Protein AF-A0A958G516-F1 (afdb_monomer_lite)

pLDDT: mean 75.0, std 16.81, range [41.44, 95.19]

Structure (mmCIF, N/CA/C/O backbone):
data_AF-A0A958G516-F1
#
_entry.id   AF-A0A958G516-F1
#
loop_
_atom_site.group_PDB
_atom_site.id
_atom_site.type_symbol
_atom_site.label_atom_id
_atom_site.label_alt_id
_atom_site.label_comp_id
_atom_site.label_asym_id
_atom_site.label_entity_id
_atom_site.label_seq_id
_atom_site.pdbx_PDB_ins_code
_atom_site.Cartn_x
_atom_site.Cartn_y
_atom_site.Cartn_z
_atom_site.occupancy
_atom_site.B_iso_or_equiv
_atom_site.auth_seq_id
_atom_site.auth_comp_id
_atom_site.auth_asym_id
_atom_site.auth_atom_id
_atom_site.pdbx_PDB_model_num
ATOM 1 N N . ASP A 1 1 ? 40.577 14.014 -65.464 1.00 58.00 1 ASP A N 1
ATOM 2 C CA . ASP A 1 1 ? 39.913 15.300 -65.152 1.00 58.00 1 ASP A CA 1
ATOM 3 C C . ASP A 1 1 ? 38.395 15.342 -65.330 1.00 58.00 1 ASP A C 1
ATOM 5 O O . ASP A 1 1 ? 37.770 16.139 -64.649 1.00 58.00 1 ASP A O 1
ATOM 9 N N . ASN A 1 2 ? 37.757 14.516 -66.178 1.00 54.84 2 ASN A N 1
ATOM 10 C CA . ASN A 1 2 ? 36.292 14.579 -66.387 1.00 54.84 2 ASN A CA 1
ATOM 11 C C . ASN A 1 2 ? 35.465 13.496 -65.658 1.00 54.84 2 ASN A C 1
ATOM 13 O O . ASN A 1 2 ? 34.235 13.547 -65.699 1.00 54.84 2 ASN A O 1
ATOM 17 N N . GLU A 1 3 ? 36.107 12.523 -65.002 1.00 53.62 3 GLU A N 1
ATOM 18 C CA . GLU A 1 3 ? 35.416 11.474 -64.229 1.00 53.62 3 GLU A CA 1
ATOM 19 C C . GLU A 1 3 ? 35.240 11.848 -62.750 1.00 53.62 3 GLU A C 1
ATOM 21 O O . GLU A 1 3 ? 34.163 11.624 -62.198 1.00 53.62 3 GLU A O 1
ATOM 26 N N . ASP A 1 4 ? 36.205 12.548 -62.148 1.00 54.09 4 ASP A N 1
ATOM 27 C CA . ASP A 1 4 ? 36.126 13.006 -60.748 1.00 54.09 4 ASP A CA 1
ATOM 28 C C . ASP A 1 4 ? 34.991 14.019 -60.511 1.00 54.09 4 ASP A C 1
ATOM 30 O O . ASP A 1 4 ? 34.332 14.031 -59.468 1.00 54.09 4 ASP A O 1
ATOM 34 N N . VAL A 1 5 ? 34.680 14.838 -61.520 1.00 56.84 5 VAL A N 1
ATOM 35 C CA . VAL A 1 5 ? 33.568 15.805 -61.464 1.00 56.84 5 VAL A CA 1
ATOM 36 C C . VAL A 1 5 ? 32.205 15.104 -61.561 1.00 56.84 5 VAL A C 1
ATOM 38 O O . VAL A 1 5 ? 31.193 15.627 -61.097 1.00 56.84 5 VAL A O 1
ATOM 41 N N . ARG A 1 6 ? 32.152 13.902 -62.150 1.00 54.59 6 ARG A N 1
ATOM 42 C CA . ARG A 1 6 ? 30.919 13.108 -62.233 1.00 54.59 6 ARG A CA 1
ATOM 43 C C . ARG A 1 6 ? 30.652 12.358 -60.934 1.00 54.59 6 ARG A C 1
ATOM 45 O O . ARG A 1 6 ? 29.508 12.341 -60.499 1.00 54.59 6 ARG A O 1
ATOM 52 N N . GLN A 1 7 ? 31.683 11.806 -60.294 1.00 55.22 7 GLN A N 1
ATOM 53 C CA . GLN A 1 7 ? 31.516 11.107 -59.014 1.00 55.22 7 GLN A CA 1
ATOM 54 C C . GLN A 1 7 ? 31.125 12.062 -57.880 1.00 55.22 7 GLN A C 1
ATOM 56 O O . GLN A 1 7 ? 30.165 11.795 -57.166 1.00 55.22 7 GLN A O 1
ATOM 61 N N . SER A 1 8 ? 31.755 13.236 -57.809 1.00 55.47 8 SE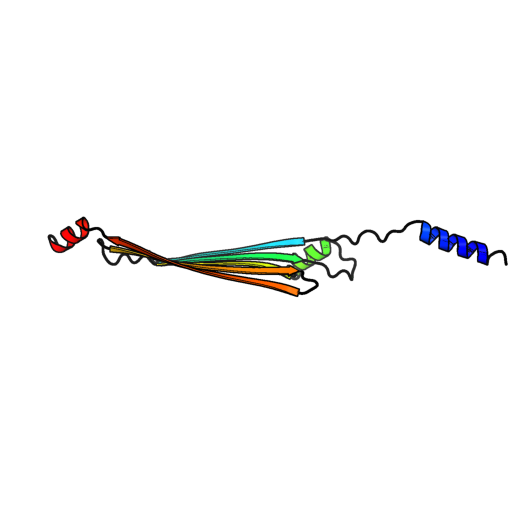R A N 1
ATOM 62 C CA . SER A 1 8 ? 31.406 14.270 -56.820 1.00 55.47 8 SER A CA 1
ATOM 63 C C . S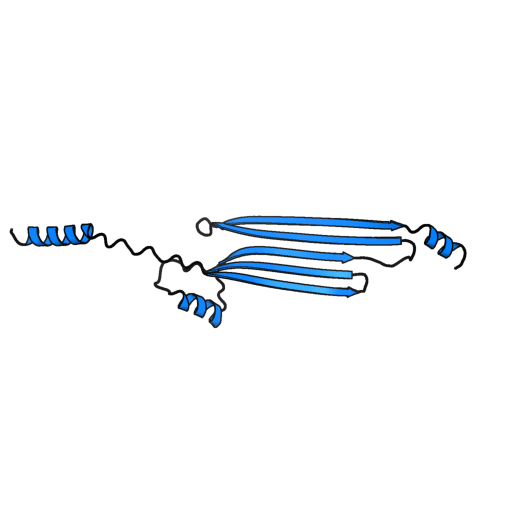ER A 1 8 ? 29.984 14.827 -56.978 1.00 55.47 8 SER A C 1
ATOM 65 O O . SER A 1 8 ? 29.352 15.188 -55.989 1.00 55.47 8 SER A O 1
ATOM 67 N N . ARG A 1 9 ? 29.438 14.863 -58.202 1.00 56.94 9 ARG A N 1
ATOM 68 C CA . ARG A 1 9 ? 28.031 15.235 -58.435 1.00 56.94 9 ARG A CA 1
ATOM 69 C C . ARG A 1 9 ? 27.054 14.132 -58.042 1.00 56.94 9 ARG A C 1
ATOM 71 O O . ARG A 1 9 ? 26.019 14.442 -57.474 1.00 56.94 9 ARG A O 1
ATOM 78 N N . VAL A 1 10 ? 27.394 12.865 -58.279 1.00 58.97 10 VAL A N 1
ATOM 79 C CA . VAL A 1 10 ? 26.559 11.729 -57.854 1.00 58.97 10 VAL A CA 1
ATOM 80 C C . VAL A 1 10 ? 26.511 11.624 -56.324 1.00 58.97 10 VAL A C 1
ATOM 82 O O . VAL A 1 10 ? 25.446 11.371 -55.768 1.00 58.97 10 VAL A O 1
ATOM 85 N N . GLU A 1 11 ? 27.621 11.888 -55.630 1.00 53.91 11 GLU A N 1
ATOM 86 C CA . GLU A 1 11 ? 27.660 11.937 -54.160 1.00 53.91 11 GLU A CA 1
ATOM 87 C C . GLU A 1 11 ? 26.901 13.144 -53.586 1.00 53.91 11 GLU A C 1
ATOM 89 O O . GLU A 1 11 ? 26.193 13.007 -52.586 1.00 53.91 11 GLU A O 1
ATOM 94 N N . ALA A 1 12 ? 26.985 14.307 -54.242 1.00 56.44 12 ALA A N 1
ATOM 95 C CA . ALA A 1 12 ? 26.214 15.491 -53.863 1.00 56.44 12 ALA A CA 1
ATOM 96 C C . ALA A 1 12 ? 24.704 15.302 -54.096 1.00 56.44 12 ALA A C 1
ATOM 98 O O . ALA A 1 12 ? 23.902 15.700 -53.251 1.00 56.44 12 ALA A O 1
ATOM 99 N N . ASP A 1 13 ? 24.313 14.638 -55.186 1.00 51.97 13 ASP A N 1
ATOM 100 C CA . ASP A 1 13 ? 22.913 14.328 -55.487 1.00 51.97 13 ASP A CA 1
ATOM 101 C C . ASP A 1 13 ? 22.354 13.244 -54.546 1.00 51.97 13 ASP A C 1
ATOM 103 O O . ASP A 1 13 ? 21.184 13.307 -54.175 1.00 51.97 13 ASP A O 1
ATOM 107 N N . LEU A 1 14 ? 23.180 12.300 -54.072 1.00 53.28 14 LEU A N 1
ATOM 108 C CA . LEU A 1 14 ? 22.796 11.310 -53.052 1.00 53.28 14 LEU A CA 1
ATOM 109 C C . LEU A 1 14 ? 22.611 11.930 -51.657 1.00 53.28 14 LEU A C 1
ATOM 111 O O . LEU A 1 14 ? 21.726 11.500 -50.916 1.00 53.28 14 LEU A O 1
ATOM 115 N N . GLN A 1 15 ? 23.388 12.960 -51.305 1.00 51.16 15 GLN A N 1
A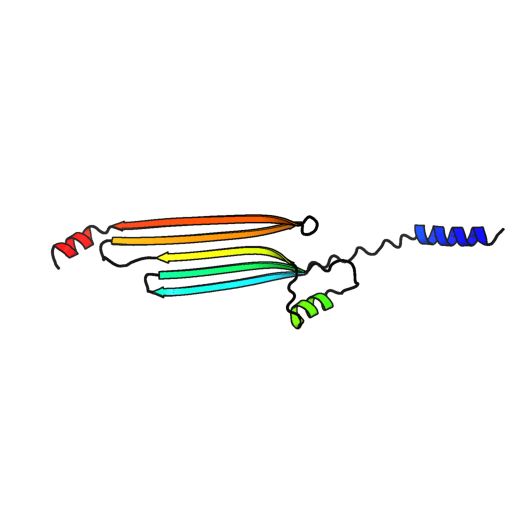TOM 116 C CA . GLN A 1 15 ? 23.187 13.725 -50.066 1.00 51.16 15 GLN A CA 1
ATOM 117 C C . GLN A 1 15 ? 21.998 14.698 -50.169 1.00 51.16 15 GLN A C 1
ATOM 119 O O . GLN A 1 15 ? 21.273 14.889 -49.193 1.00 51.16 15 GLN A O 1
ATOM 124 N N . ALA A 1 16 ? 21.748 15.272 -51.353 1.00 50.34 16 ALA A N 1
ATOM 125 C CA . ALA A 1 16 ? 20.599 16.140 -51.621 1.00 50.34 16 ALA A CA 1
ATOM 126 C C . ALA A 1 16 ? 19.273 15.372 -51.781 1.00 50.34 16 ALA A C 1
ATOM 128 O O . ALA A 1 16 ? 18.207 15.945 -51.556 1.00 50.34 16 ALA A O 1
ATOM 129 N N . ALA A 1 17 ? 19.323 14.074 -52.106 1.00 45.28 17 ALA A N 1
ATOM 130 C CA . ALA A 1 17 ? 18.156 13.200 -52.236 1.00 45.28 17 ALA A CA 1
ATOM 131 C C . ALA A 1 17 ? 17.452 12.886 -50.909 1.00 45.28 17 ALA A C 1
ATOM 133 O O . ALA A 1 17 ? 16.498 12.109 -50.920 1.00 45.28 17 ALA A O 1
ATOM 134 N N . GLY A 1 18 ? 17.883 13.481 -49.787 1.00 46.97 18 GLY A N 1
ATOM 135 C CA . GLY A 1 18 ? 17.111 13.473 -48.552 1.00 46.97 18 GLY A CA 1
ATOM 136 C C . GLY A 1 18 ? 16.644 12.070 -48.191 1.00 46.97 18 GLY A C 1
ATOM 137 O O . GLY A 1 18 ? 15.463 11.875 -47.898 1.00 46.97 18 GLY A O 1
ATOM 138 N N . VAL A 1 19 ? 17.561 11.093 -48.209 1.00 47.31 19 VAL A N 1
ATOM 139 C CA . VAL A 1 19 ? 17.38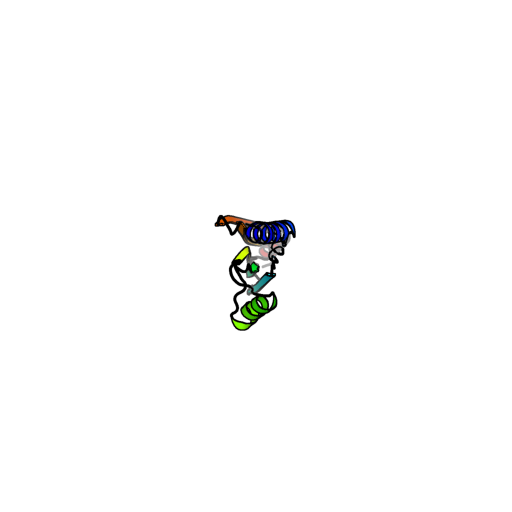1 9.852 -47.450 1.00 47.31 19 VAL A CA 1
ATOM 140 C C . VAL A 1 19 ? 17.487 10.259 -45.983 1.00 47.31 19 VAL A C 1
ATOM 142 O O . VAL A 1 19 ? 18.477 10.013 -45.304 1.00 47.31 19 VAL A O 1
ATOM 145 N N . GLY A 1 20 ? 16.484 11.018 -45.537 1.00 43.38 20 GLY A N 1
ATOM 146 C CA . GLY A 1 20 ? 16.237 11.299 -44.149 1.00 43.38 20 GLY A CA 1
ATOM 147 C C . GLY A 1 20 ? 16.127 9.940 -43.508 1.00 43.38 20 GLY A C 1
ATOM 148 O O . GLY A 1 20 ? 15.268 9.144 -43.891 1.00 43.38 20 GLY A O 1
ATOM 149 N N . GLU A 1 21 ? 17.075 9.671 -42.619 1.00 48.03 21 GLU A N 1
ATOM 150 C CA . GLU A 1 21 ? 17.024 8.592 -41.654 1.00 48.03 21 GLU A CA 1
ATOM 151 C C . GLU A 1 21 ? 15.558 8.451 -41.241 1.00 48.03 21 GLU A C 1
ATOM 153 O O . GLU A 1 21 ? 14.964 9.400 -40.714 1.00 48.03 21 GLU A O 1
ATOM 158 N N . ALA A 1 22 ? 14.922 7.344 -41.648 1.00 50.50 22 ALA A N 1
ATOM 159 C CA . ALA A 1 22 ? 13.519 7.126 -41.339 1.00 50.50 22 ALA A CA 1
ATOM 160 C C . ALA A 1 22 ? 13.376 7.365 -39.833 1.00 50.50 22 ALA A C 1
ATOM 162 O O . ALA A 1 22 ? 14.213 6.841 -39.091 1.00 50.50 22 ALA A O 1
ATOM 163 N N . PRO A 1 23 ? 12.413 8.189 -39.374 1.00 49.88 23 PRO A N 1
ATOM 164 C CA . PRO A 1 23 ? 12.315 8.516 -37.962 1.00 49.88 23 PRO A CA 1
ATOM 165 C C . PRO A 1 23 ? 12.300 7.199 -37.204 1.00 49.88 23 PRO A C 1
ATOM 167 O O . PRO A 1 23 ? 11.409 6.379 -37.444 1.00 49.88 23 PRO A O 1
ATOM 170 N N . VAL A 1 24 ? 13.336 6.974 -36.384 1.00 54.97 24 VAL A N 1
ATOM 171 C CA . VAL A 1 24 ? 13.511 5.721 -35.650 1.00 54.97 24 VAL A CA 1
ATOM 172 C C . VAL A 1 24 ? 12.173 5.454 -34.973 1.00 54.97 24 VAL A C 1
ATOM 174 O O . VAL A 1 24 ? 11.709 6.323 -34.222 1.00 54.97 24 VAL A O 1
ATOM 177 N N . PRO A 1 25 ? 11.471 4.357 -35.307 1.00 50.03 25 PRO A N 1
ATOM 178 C CA . PRO A 1 25 ? 10.131 4.151 -34.804 1.00 50.03 25 PRO A CA 1
ATOM 179 C C . PRO A 1 25 ? 10.228 4.054 -33.284 1.00 50.03 25 PRO A C 1
ATOM 181 O O . PRO A 1 25 ? 10.728 3.077 -32.736 1.00 50.03 25 PRO A O 1
ATOM 184 N N . ASN A 1 26 ? 9.777 5.103 -32.597 1.00 51.44 26 ASN A N 1
ATOM 185 C CA . ASN A 1 26 ? 9.705 5.129 -31.147 1.00 51.44 26 ASN A CA 1
ATOM 186 C C . ASN A 1 26 ? 8.503 4.275 -30.739 1.00 51.44 26 ASN A C 1
ATOM 188 O O . ASN A 1 26 ? 7.386 4.765 -30.560 1.00 51.44 26 ASN A O 1
ATOM 192 N N . ILE A 1 27 ? 8.718 2.962 -30.707 1.00 55.25 27 ILE A N 1
ATOM 193 C CA . ILE A 1 27 ? 7.714 1.995 -30.290 1.00 55.25 27 ILE A CA 1
ATOM 194 C C . ILE A 1 27 ? 7.651 2.065 -28.765 1.00 55.25 27 ILE A C 1
ATOM 196 O O . ILE A 1 27 ? 8.444 1.446 -28.064 1.00 55.25 27 ILE A O 1
ATOM 200 N N . ASN A 1 28 ? 6.699 2.841 -28.250 1.00 58.66 28 ASN A N 1
ATOM 201 C CA . ASN A 1 28 ? 6.397 2.871 -26.825 1.00 58.66 28 ASN A CA 1
ATOM 202 C C . ASN A 1 28 ? 5.411 1.740 -26.503 1.00 58.66 28 ASN A C 1
ATOM 204 O O . ASN A 1 28 ? 4.212 1.853 -26.779 1.00 58.66 28 ASN A O 1
ATOM 208 N N . VAL A 1 29 ? 5.908 0.635 -25.944 1.00 67.06 29 VAL A N 1
ATOM 209 C CA . VAL A 1 29 ? 5.043 -0.428 -25.423 1.00 67.06 29 VAL A CA 1
ATOM 210 C C . VAL A 1 29 ? 4.810 -0.169 -23.941 1.00 67.06 29 VAL A C 1
ATOM 212 O O . VAL A 1 29 ? 5.586 -0.574 -23.075 1.00 67.06 29 VAL A O 1
ATOM 215 N N . ARG A 1 30 ? 3.704 0.517 -23.645 1.00 73.81 30 ARG A N 1
ATOM 216 C CA . ARG A 1 30 ? 3.276 0.762 -22.269 1.00 73.81 30 ARG A CA 1
ATOM 217 C C . ARG A 1 30 ? 2.587 -0.472 -21.694 1.00 73.81 30 ARG A C 1
ATOM 219 O O . ARG A 1 30 ? 1.457 -0.784 -22.072 1.00 73.81 30 ARG A O 1
ATOM 226 N N . ASN A 1 31 ? 3.221 -1.122 -20.724 1.00 78.19 31 ASN A N 1
ATOM 227 C CA . ASN A 1 31 ? 2.619 -2.207 -19.955 1.00 78.19 31 ASN A CA 1
ATOM 228 C C . ASN A 1 31 ? 1.993 -1.659 -18.661 1.00 78.19 31 ASN A C 1
ATOM 230 O O . ASN A 1 31 ? 2.527 -0.746 -18.030 1.00 78.19 31 ASN A O 1
ATOM 234 N N . THR A 1 32 ? 0.829 -2.172 -18.263 1.00 83.19 32 THR A N 1
ATOM 235 C CA . THR A 1 32 ? 0.193 -1.822 -16.985 1.00 83.19 32 THR A CA 1
ATOM 236 C C . THR A 1 32 ? -0.185 -3.097 -16.250 1.00 83.19 32 THR A C 1
ATOM 238 O O . THR A 1 32 ? -0.996 -3.878 -16.743 1.00 83.19 32 THR A O 1
ATOM 241 N N . ARG A 1 33 ? 0.378 -3.291 -15.055 1.00 86.94 33 ARG A N 1
ATOM 242 C CA . ARG A 1 33 ? 0.141 -4.468 -14.209 1.00 86.94 33 ARG A CA 1
ATOM 243 C C . ARG A 1 33 ? -0.523 -4.011 -12.923 1.00 86.94 33 ARG A C 1
ATOM 245 O O . ARG A 1 33 ? -0.032 -3.093 -12.274 1.00 86.94 33 ARG A O 1
ATOM 252 N N . LYS A 1 34 ? -1.631 -4.645 -12.555 1.00 89.94 34 LYS A N 1
ATOM 253 C CA . LYS A 1 34 ? -2.377 -4.312 -11.340 1.00 89.94 34 LYS A CA 1
ATOM 254 C C . LYS A 1 34 ? -2.423 -5.517 -10.424 1.00 89.94 34 LYS A C 1
ATOM 256 O O . LYS A 1 34 ? -2.783 -6.607 -10.858 1.00 89.94 34 LYS A O 1
ATOM 261 N N . PHE A 1 35 ? -2.069 -5.307 -9.167 1.00 90.88 35 PHE A N 1
ATOM 262 C CA . PHE A 1 35 ? -2.183 -6.296 -8.111 1.00 90.88 35 PHE A CA 1
ATOM 263 C C . PHE A 1 35 ? -3.093 -5.751 -7.018 1.00 90.88 35 PHE A C 1
ATOM 265 O O . PHE A 1 35 ? -2.843 -4.675 -6.480 1.00 90.88 35 PHE A O 1
ATOM 272 N N . SER A 1 36 ? -4.126 -6.510 -6.676 1.00 92.50 36 SER A N 1
ATOM 273 C CA . SER A 1 36 ? -5.108 -6.141 -5.663 1.00 92.50 36 SER A CA 1
ATOM 274 C C . SER A 1 36 ? -5.335 -7.323 -4.737 1.00 92.50 36 SER A C 1
ATOM 276 O O . SER A 1 36 ? -5.626 -8.427 -5.191 1.00 92.50 36 SER A O 1
ATOM 278 N N . MET A 1 37 ? -5.214 -7.086 -3.438 1.00 93.25 37 MET A N 1
ATOM 279 C CA . MET A 1 37 ? -5.436 -8.067 -2.388 1.00 93.25 37 MET A CA 1
ATOM 280 C C . MET A 1 37 ? -6.266 -7.419 -1.286 1.00 93.25 37 MET A C 1
ATOM 282 O O . MET A 1 37 ? -5.785 -6.539 -0.579 1.00 93.25 37 MET A O 1
ATOM 286 N N . GLY A 1 38 ? -7.511 -7.861 -1.145 1.00 92.69 38 GLY A N 1
ATOM 287 C CA . GLY A 1 38 ? -8.374 -7.517 -0.020 1.00 92.69 38 GLY A CA 1
ATOM 288 C C . GLY A 1 38 ? -8.538 -8.737 0.875 1.00 92.69 38 GLY A C 1
ATOM 289 O O . GLY A 1 38 ? -8.843 -9.822 0.381 1.00 92.69 38 GLY A O 1
ATOM 290 N N . TYR A 1 39 ? -8.325 -8.583 2.177 1.00 94.00 39 TYR A N 1
ATOM 291 C CA . TYR A 1 39 ? -8.512 -9.660 3.140 1.00 94.00 39 TYR A CA 1
ATOM 292 C C . TYR A 1 39 ? -9.157 -9.158 4.428 1.00 94.00 39 TYR A C 1
ATOM 294 O O . TYR A 1 39 ? -8.763 -8.148 5.012 1.00 94.00 39 TYR A O 1
ATOM 302 N N . LYS A 1 40 ? -10.147 -9.910 4.903 1.00 94.25 40 LYS A N 1
ATOM 303 C CA . LYS A 1 40 ? -10.865 -9.642 6.146 1.00 94.25 40 LYS A CA 1
ATOM 304 C C . LYS A 1 40 ? -10.458 -10.692 7.177 1.00 94.25 40 LYS A C 1
ATOM 306 O O . LYS A 1 40 ? -10.929 -11.822 7.110 1.00 94.25 40 LYS A O 1
ATOM 311 N N . PHE A 1 41 ? -9.571 -10.333 8.110 1.00 88.00 41 PHE A N 1
ATOM 312 C CA . PHE A 1 41 ? -9.105 -11.269 9.146 1.00 88.00 41 PHE A CA 1
ATOM 313 C C . PHE A 1 41 ? -10.193 -11.571 10.165 1.00 88.00 41 PHE A C 1
ATOM 315 O O . PHE A 1 41 ? -10.336 -12.709 10.598 1.00 88.00 41 PHE A O 1
ATOM 322 N N . THR A 1 42 ? -10.955 -10.553 10.553 1.00 90.38 42 THR A N 1
ATOM 323 C CA . THR A 1 42 ? -12.077 -10.682 11.484 1.00 90.38 42 THR A CA 1
ATOM 324 C C . THR A 1 42 ? -13.199 -9.749 11.051 1.00 90.38 42 THR A C 1
ATOM 326 O O . THR A 1 42 ? -13.041 -8.944 10.133 1.00 90.38 42 THR A O 1
ATOM 329 N N . GLU A 1 43 ? -14.350 -9.796 11.718 1.00 86.75 43 GLU A N 1
ATOM 330 C CA . GLU A 1 43 ? -15.389 -8.782 11.500 1.00 86.75 43 GLU A CA 1
ATOM 331 C C . GLU A 1 43 ? -14.917 -7.351 11.759 1.00 86.75 43 GLU A C 1
ATOM 333 O O . GLU A 1 43 ? -15.439 -6.420 11.145 1.00 86.75 43 GLU A O 1
ATOM 338 N N . SER A 1 44 ? -13.916 -7.209 12.624 1.00 88.06 44 SER A N 1
ATOM 339 C CA . SER A 1 44 ? -13.390 -5.937 13.094 1.00 88.06 44 SER A CA 1
ATOM 340 C C . SER A 1 44 ? -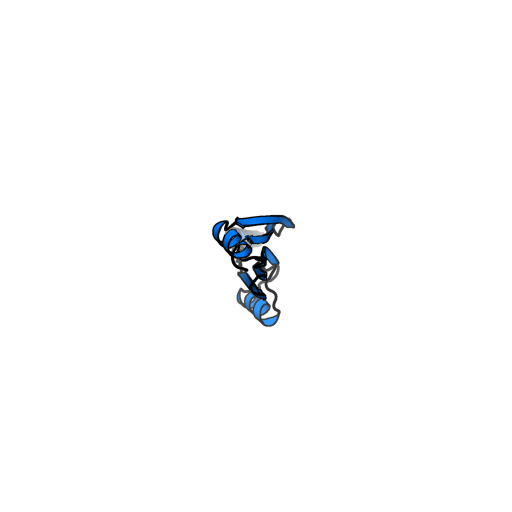12.129 -5.505 12.354 1.00 88.06 44 SER A C 1
ATOM 342 O O . SER A 1 44 ? -11.788 -4.336 12.437 1.00 88.06 44 SER A O 1
ATOM 344 N N . ILE A 1 45 ? -11.408 -6.401 11.670 1.00 91.31 45 ILE A N 1
ATOM 345 C CA . ILE A 1 45 ? -10.124 -6.091 11.023 1.00 91.31 45 ILE A CA 1
ATOM 346 C C . ILE A 1 45 ? -10.173 -6.440 9.537 1.00 91.31 45 ILE A C 1
ATOM 348 O O . ILE A 1 45 ? -10.352 -7.603 9.161 1.00 91.31 45 ILE A O 1
ATOM 352 N N . SER A 1 46 ? -9.922 -5.440 8.697 1.00 93.31 46 SER A N 1
ATOM 353 C CA . SER A 1 46 ? -9.789 -5.589 7.248 1.00 93.31 46 SER A CA 1
ATOM 354 C C . SER A 1 46 ? -8.493 -4.967 6.746 1.00 93.31 46 SER A C 1
ATOM 356 O O . SER A 1 46 ? -8.050 -3.940 7.260 1.00 93.31 46 SER A O 1
ATOM 358 N N . PHE A 1 47 ? -7.915 -5.559 5.708 1.00 93.06 47 PHE A N 1
ATOM 359 C CA . PHE A 1 47 ? -6.775 -5.013 4.989 1.00 93.06 47 PHE A CA 1
ATOM 360 C C . PHE A 1 47 ? -7.052 -5.017 3.499 1.00 93.06 47 PHE A C 1
ATOM 362 O O . PHE A 1 47 ? -7.565 -5.991 2.957 1.00 93.06 47 PHE A O 1
ATOM 369 N N . ASP A 1 48 ? -6.631 -3.951 2.843 1.00 94.44 48 ASP A N 1
ATOM 370 C CA . ASP A 1 48 ? -6.676 -3.804 1.403 1.00 94.44 48 ASP A CA 1
ATOM 371 C C . ASP A 1 48 ? -5.312 -3.317 0.934 1.00 94.44 48 ASP A C 1
ATOM 373 O O . ASP A 1 48 ? -4.822 -2.271 1.358 1.00 94.44 48 ASP A O 1
ATOM 377 N N . TYR A 1 49 ? -4.689 -4.074 0.046 1.00 92.94 49 TYR A N 1
ATOM 378 C CA . TYR A 1 49 ? -3.444 -3.718 -0.603 1.00 92.94 49 TYR A CA 1
ATOM 379 C C . TYR A 1 49 ? -3.657 -3.678 -2.109 1.00 92.94 49 TYR A C 1
ATOM 381 O O . TYR A 1 49 ? -4.100 -4.647 -2.714 1.00 92.94 49 TYR A O 1
ATOM 389 N N . ASN A 1 50 ? -3.325 -2.551 -2.721 1.00 92.88 50 ASN A N 1
ATOM 390 C CA . ASN A 1 50 ? -3.377 -2.352 -4.157 1.00 92.88 50 ASN A CA 1
ATOM 391 C C . ASN A 1 50 ? -2.029 -1.827 -4.632 1.00 92.88 50 ASN A C 1
ATOM 393 O O . ASN A 1 50 ? -1.452 -0.931 -4.015 1.00 92.88 50 ASN A O 1
ATOM 397 N N . ARG A 1 51 ? -1.530 -2.370 -5.733 1.00 92.38 51 ARG A N 1
ATOM 398 C CA . ARG A 1 51 ? -0.271 -1.975 -6.345 1.00 92.38 51 ARG A CA 1
ATOM 399 C C . ARG A 1 51 ? -0.422 -1.968 -7.856 1.00 92.38 51 ARG A C 1
ATOM 401 O O . ARG A 1 51 ? -0.611 -3.011 -8.472 1.00 92.38 51 ARG A O 1
ATOM 408 N N . ASP A 1 52 ? -0.319 -0.783 -8.430 1.00 90.88 52 ASP A N 1
ATOM 409 C CA . ASP A 1 52 ? -0.354 -0.542 -9.862 1.00 90.88 52 ASP A CA 1
ATOM 410 C C . ASP A 1 52 ? 1.063 -0.230 -10.348 1.00 90.88 52 ASP A C 1
ATOM 412 O O . ASP A 1 52 ? 1.724 0.679 -9.839 1.00 90.88 52 ASP A O 1
ATOM 416 N N . TYR A 1 53 ? 1.514 -0.976 -11.346 1.00 86.62 53 TYR A N 1
ATOM 417 C CA . TYR A 1 53 ? 2.756 -0.753 -12.069 1.00 86.62 53 TYR A CA 1
ATOM 418 C C . TYR A 1 53 ? 2.439 -0.265 -13.471 1.00 86.62 53 TYR A C 1
ATOM 420 O O . TYR A 1 53 ? 1.575 -0.817 -14.155 1.00 86.62 53 TYR A O 1
ATOM 428 N N . GLN A 1 54 ? 3.186 0.730 -13.914 1.00 85.00 54 GLN A N 1
ATOM 429 C CA . GLN A 1 54 ? 3.221 1.177 -15.290 1.00 85.00 54 GLN A CA 1
ATOM 430 C C . GLN A 1 54 ? 4.673 1.120 -15.747 1.00 85.00 54 GLN A C 1
ATOM 432 O O . GLN A 1 54 ? 5.542 1.754 -15.148 1.00 85.00 54 GLN A O 1
ATOM 437 N N . SER A 1 55 ? 4.918 0.360 -16.803 1.00 79.56 55 SER A N 1
ATOM 438 C CA . SER A 1 55 ? 6.243 0.129 -17.368 1.00 79.56 55 SER A CA 1
ATOM 439 C C . SER A 1 55 ? 6.256 0.655 -18.798 1.00 79.56 55 SER A C 1
ATOM 441 O O . SER A 1 55 ? 5.257 0.541 -19.511 1.00 79.56 55 SER A O 1
ATOM 443 N N . ASP A 1 56 ? 7.356 1.286 -19.191 1.00 72.12 56 ASP A N 1
ATOM 444 C CA . ASP A 1 56 ? 7.629 1.654 -20.580 1.00 72.12 56 ASP A CA 1
ATOM 445 C C . ASP A 1 56 ? 8.766 0.742 -21.045 1.00 72.12 56 ASP A C 1
ATOM 447 O O . ASP A 1 56 ? 9.904 0.852 -20.572 1.00 72.12 56 ASP A O 1
ATOM 451 N N . ALA A 1 57 ? 8.446 -0.222 -21.906 1.00 63.22 57 ALA A N 1
ATOM 452 C CA . ALA A 1 57 ? 9.463 -1.015 -22.574 1.00 63.22 57 ALA A CA 1
ATOM 453 C C . ALA A 1 57 ? 10.039 -0.161 -23.704 1.00 63.22 57 ALA A C 1
ATOM 455 O O . ALA A 1 57 ? 9.571 -0.196 -24.842 1.00 63.22 57 ALA A O 1
ATOM 456 N N . ARG A 1 58 ? 11.039 0.655 -23.357 1.00 55.81 58 ARG A N 1
ATOM 457 C CA . ARG A 1 58 ? 11.869 1.348 -24.336 1.00 55.81 58 ARG A CA 1
ATOM 458 C C . ARG A 1 58 ? 12.942 0.385 -24.803 1.00 55.81 58 ARG A C 1
ATOM 460 O O . ARG A 1 58 ? 13.805 -0.003 -24.021 1.00 55.81 58 ARG A O 1
ATOM 467 N N . LEU A 1 59 ? 12.874 0.019 -26.074 1.00 49.94 59 LEU A N 1
ATOM 468 C CA . LEU A 1 59 ? 14.015 -0.543 -26.775 1.00 49.94 59 LEU A CA 1
ATOM 469 C C . LEU A 1 59 ? 15.119 0.510 -26.777 1.00 49.94 59 LEU A C 1
ATOM 471 O O . LEU A 1 59 ? 14.943 1.594 -27.338 1.00 49.94 59 LEU A O 1
ATOM 475 N N . ASP A 1 60 ? 16.232 0.207 -26.113 1.00 44.31 60 ASP A N 1
ATOM 476 C CA . ASP A 1 60 ? 17.451 0.976 -26.307 1.00 44.31 60 ASP A CA 1
ATOM 477 C C . ASP A 1 60 ? 17.808 0.893 -27.798 1.00 44.31 60 ASP A C 1
ATOM 479 O O . ASP A 1 60 ? 17.787 -0.180 -28.408 1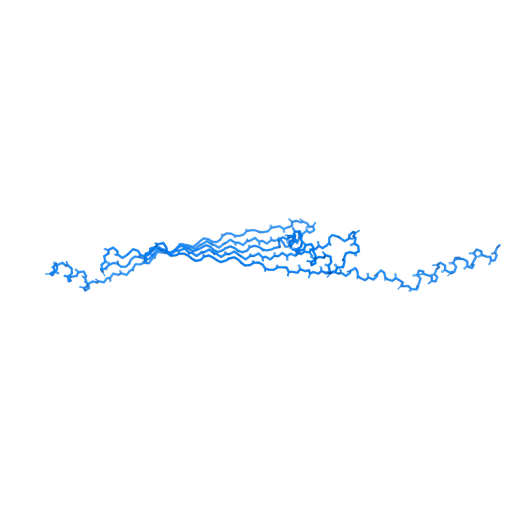.00 44.31 60 ASP A O 1
ATOM 483 N N . SER A 1 61 ? 18.009 2.058 -28.399 1.00 41.44 61 SER A N 1
ATOM 484 C CA . SER A 1 61 ? 17.919 2.337 -29.836 1.00 41.44 61 SER A CA 1
ATOM 485 C C . SER A 1 61 ? 19.129 1.822 -30.634 1.00 41.44 61 SER A C 1
ATOM 487 O O . SER A 1 61 ? 19.630 2.513 -31.522 1.00 41.44 61 SER A O 1
ATOM 489 N N . THR A 1 62 ? 19.625 0.624 -30.326 1.00 43.44 62 THR A N 1
ATOM 490 C CA . THR A 1 62 ? 20.884 0.096 -30.881 1.00 43.44 62 THR A CA 1
ATOM 491 C C . THR A 1 62 ? 20.695 -1.162 -31.726 1.00 43.44 62 THR A C 1
ATOM 493 O O . THR A 1 62 ? 21.645 -1.643 -32.336 1.00 43.44 62 THR A O 1
ATOM 496 N N . SER A 1 63 ? 19.484 -1.710 -31.819 1.00 41.94 63 SER A N 1
ATOM 497 C CA . SER A 1 63 ? 19.213 -2.813 -32.740 1.00 41.94 63 SER A CA 1
ATOM 498 C C . SER A 1 63 ? 17.776 -2.770 -33.234 1.00 41.94 63 SER A C 1
ATOM 500 O O . SER A 1 63 ? 16.873 -2.365 -32.511 1.00 41.94 63 SER A O 1
ATOM 502 N N . ASP A 1 64 ? 17.618 -3.156 -34.492 1.00 47.12 64 ASP A N 1
ATOM 503 C CA . ASP A 1 64 ? 16.451 -3.147 -35.376 1.00 47.12 64 ASP A CA 1
ATOM 504 C C . ASP A 1 64 ? 15.272 -4.022 -34.876 1.00 47.12 64 ASP A C 1
ATOM 506 O O . ASP A 1 64 ? 14.707 -4.831 -35.614 1.00 47.12 64 ASP A O 1
ATOM 510 N N . ALA A 1 65 ? 14.935 -3.935 -33.586 1.00 51.38 65 ALA A N 1
ATOM 511 C CA . ALA A 1 65 ? 13.981 -4.817 -32.935 1.00 51.38 65 ALA A CA 1
ATOM 512 C C . ALA A 1 65 ? 12.555 -4.315 -33.172 1.00 51.38 65 ALA A C 1
ATOM 514 O O . ALA A 1 65 ? 12.158 -3.197 -32.827 1.00 51.38 65 ALA A O 1
ATOM 515 N N . ARG A 1 66 ? 11.766 -5.167 -33.817 1.00 55.88 66 ARG A N 1
ATOM 516 C CA . ARG A 1 66 ? 10.395 -4.868 -34.225 1.00 55.88 66 ARG A CA 1
ATOM 517 C C . ARG A 1 66 ? 9.485 -4.988 -33.003 1.00 55.88 66 ARG A C 1
ATOM 519 O O . ARG A 1 66 ? 9.776 -5.731 -32.075 1.00 55.88 66 ARG A O 1
ATOM 526 N N . ALA A 1 67 ? 8.306 -4.360 -33.027 1.00 56.28 67 ALA A N 1
ATOM 527 C CA . ALA A 1 67 ? 7.288 -4.506 -31.969 1.00 56.28 67 ALA A CA 1
ATOM 528 C C . ALA A 1 67 ? 6.965 -5.976 -31.605 1.00 56.28 67 ALA A C 1
ATOM 530 O O . ALA A 1 67 ? 6.503 -6.260 -30.502 1.00 56.28 67 ALA A O 1
ATOM 531 N N . LYS A 1 68 ? 7.205 -6.910 -32.538 1.00 58.25 68 LYS A N 1
ATOM 532 C CA . LYS A 1 68 ? 7.076 -8.355 -32.323 1.00 58.25 68 LYS A CA 1
ATOM 533 C C . LYS A 1 68 ? 8.115 -8.906 -31.347 1.00 58.25 68 LYS A C 1
ATOM 535 O O . LYS A 1 68 ? 7.741 -9.734 -30.529 1.00 58.25 68 LYS A O 1
ATOM 540 N N . ASP A 1 69 ? 9.345 -8.410 -31.387 1.00 58.59 69 ASP A N 1
ATOM 541 C CA . ASP A 1 69 ? 10.437 -8.864 -30.522 1.00 58.59 69 ASP A CA 1
ATOM 542 C C . ASP A 1 69 ? 10.229 -8.361 -29.086 1.00 58.59 69 ASP A C 1
ATOM 544 O O . ASP A 1 69 ? 10.477 -9.095 -28.139 1.00 58.59 69 ASP A O 1
ATOM 548 N N . VAL A 1 70 ? 9.650 -7.161 -28.915 1.00 59.44 70 VAL A N 1
ATOM 549 C CA . VAL A 1 70 ? 9.212 -6.639 -27.600 1.00 59.44 70 VAL A CA 1
ATOM 550 C C . VAL A 1 70 ? 8.078 -7.473 -27.018 1.00 59.44 70 VAL A C 1
ATOM 552 O O . VAL A 1 70 ? 8.038 -7.761 -25.827 1.00 59.44 70 VAL A O 1
ATOM 555 N N . LEU A 1 71 ? 7.114 -7.860 -27.853 1.00 61.53 71 LEU A N 1
ATOM 556 C CA . LEU A 1 71 ? 6.020 -8.709 -27.399 1.00 61.53 71 LEU A CA 1
ATOM 557 C C . LEU A 1 71 ? 6.525 -10.123 -27.078 1.00 61.53 71 LEU A C 1
ATOM 559 O O . LEU A 1 71 ? 6.060 -10.735 -26.119 1.00 61.53 71 LEU A O 1
ATOM 563 N N . GLU A 1 72 ? 7.487 -10.629 -27.851 1.00 64.31 72 GLU A N 1
ATOM 564 C CA . GLU A 1 72 ? 8.134 -11.913 -27.602 1.00 64.31 72 GLU A CA 1
ATOM 565 C C . GLU A 1 72 ? 8.973 -11.891 -26.320 1.00 64.31 72 GLU A C 1
ATOM 567 O O . GLU A 1 72 ? 8.837 -12.826 -25.537 1.00 64.31 72 GLU A O 1
ATOM 572 N N . SER A 1 73 ? 9.741 -10.836 -26.028 1.00 61.41 73 SER A N 1
ATOM 573 C CA . SER A 1 73 ? 10.489 -10.715 -24.766 1.00 61.41 73 SER A CA 1
ATOM 574 C C . SER A 1 73 ? 9.561 -10.565 -23.554 1.00 61.41 73 SER A C 1
ATOM 576 O O . SER A 1 73 ? 9.760 -11.229 -22.537 1.00 61.41 73 SER A O 1
ATOM 578 N N . ILE A 1 74 ? 8.457 -9.820 -23.678 1.00 63.91 74 ILE A N 1
ATOM 579 C CA . ILE A 1 74 ? 7.423 -9.751 -22.631 1.00 63.91 74 ILE A CA 1
ATOM 580 C C . ILE A 1 74 ? 6.810 -11.136 -22.361 1.00 63.91 74 ILE A C 1
ATOM 582 O O . ILE A 1 74 ? 6.573 -11.493 -21.208 1.00 63.91 74 ILE A O 1
ATOM 586 N N . ILE A 1 75 ? 6.527 -11.921 -23.408 1.00 65.06 75 ILE A N 1
ATOM 587 C CA . ILE A 1 75 ? 5.830 -13.213 -23.280 1.00 65.06 75 ILE A CA 1
ATOM 588 C C . ILE A 1 75 ? 6.781 -14.358 -22.897 1.00 65.06 75 ILE A C 1
ATOM 590 O O . ILE A 1 75 ? 6.388 -15.233 -22.127 1.00 65.06 75 ILE A O 1
ATOM 594 N N . ARG A 1 76 ? 8.005 -14.389 -23.437 1.00 66.12 76 ARG A N 1
ATOM 595 C CA . ARG A 1 76 ? 8.976 -15.476 -23.227 1.00 66.12 76 ARG A CA 1
ATOM 596 C C . ARG A 1 76 ? 9.930 -15.221 -22.072 1.00 66.12 76 ARG A C 1
ATOM 598 O O . ARG A 1 76 ? 10.223 -16.153 -21.332 1.00 66.12 76 ARG A O 1
ATOM 605 N N . GLU A 1 77 ? 10.413 -13.992 -21.930 1.00 62.06 77 GLU A N 1
ATOM 606 C CA . GLU A 1 77 ? 11.431 -13.628 -20.934 1.00 62.06 77 GLU A CA 1
ATOM 607 C C . GLU A 1 77 ? 10.809 -12.947 -19.709 1.00 62.06 77 GLU A C 1
ATOM 609 O O . GLU A 1 77 ? 11.448 -12.839 -18.664 1.00 62.06 77 GLU A O 1
ATOM 614 N N . GLY A 1 78 ? 9.539 -12.533 -19.806 1.00 59.84 78 GLY A N 1
ATOM 615 C CA . GLY A 1 78 ? 8.863 -11.800 -18.740 1.00 59.84 78 GLY A CA 1
ATOM 616 C C . GLY A 1 78 ? 9.472 -10.418 -18.509 1.00 59.84 78 GLY A C 1
ATOM 617 O O . GLY A 1 78 ? 9.296 -9.852 -17.428 1.00 59.84 78 GLY A O 1
ATOM 618 N N . ASP A 1 79 ? 10.202 -9.883 -19.491 1.00 62.94 79 ASP A N 1
ATOM 619 C CA . ASP A 1 79 ? 10.760 -8.541 -19.415 1.00 62.94 79 ASP A CA 1
ATOM 620 C C . ASP A 1 79 ? 9.683 -7.528 -19.804 1.00 62.94 79 ASP A C 1
ATOM 622 O O . ASP A 1 79 ? 9.310 -7.379 -20.965 1.00 62.94 79 ASP A O 1
ATOM 626 N N . PHE A 1 80 ? 9.139 -6.846 -18.799 1.00 64.38 80 PHE A N 1
ATOM 627 C CA . PHE A 1 80 ? 8.090 -5.842 -18.969 1.00 64.38 80 PHE A CA 1
ATOM 628 C C . PHE A 1 80 ? 8.648 -4.430 -19.211 1.00 64.38 80 PHE A C 1
ATOM 630 O O . PHE A 1 80 ? 7.868 -3.475 -19.279 1.00 64.38 80 PHE A O 1
ATOM 637 N N . GLY A 1 81 ? 9.969 -4.285 -19.342 1.00 67.56 81 GLY A N 1
ATOM 638 C CA . GLY A 1 81 ? 10.641 -3.002 -19.496 1.00 67.56 81 GLY A CA 1
ATOM 639 C C . GLY A 1 81 ? 10.837 -2.241 -18.183 1.00 67.56 81 GLY A C 1
ATOM 640 O O . GLY A 1 81 ? 10.662 -2.764 -17.081 1.00 67.56 81 GLY A O 1
ATOM 641 N N . THR A 1 82 ? 11.206 -0.961 -18.294 1.00 72.06 82 THR A N 1
ATOM 642 C CA . THR A 1 82 ? 11.505 -0.121 -17.124 1.00 72.06 82 THR A CA 1
ATOM 643 C C . THR A 1 82 ? 10.218 0.415 -16.499 1.00 72.06 82 THR A C 1
ATOM 645 O O . THR A 1 82 ? 9.415 1.072 -17.164 1.00 72.06 82 THR A O 1
ATOM 648 N N . ASP A 1 83 ? 10.029 0.185 -15.197 1.00 73.88 83 ASP A N 1
ATOM 649 C CA . ASP A 1 83 ? 8.898 0.728 -14.440 1.00 73.88 83 ASP A CA 1
ATOM 650 C C . ASP A 1 83 ? 8.983 2.261 -14.358 1.00 73.88 83 ASP A C 1
ATOM 652 O O . ASP A 1 83 ? 9.827 2.831 -13.662 1.00 73.88 83 ASP A O 1
ATOM 656 N N . THR A 1 84 ? 8.079 2.937 -15.066 1.00 82.62 84 THR A N 1
ATOM 657 C CA . THR A 1 84 ? 7.991 4.402 -15.097 1.00 82.62 84 THR A CA 1
ATOM 658 C C . THR A 1 84 ? 7.155 4.951 -13.957 1.00 82.62 84 THR A C 1
ATOM 660 O O . THR A 1 84 ? 7.416 6.050 -13.478 1.00 82.62 84 THR A O 1
ATOM 663 N N . ARG A 1 85 ? 6.158 4.203 -13.481 1.00 85.31 85 ARG A N 1
ATOM 664 C CA . ARG A 1 85 ? 5.326 4.633 -12.357 1.00 85.31 85 ARG A CA 1
ATOM 665 C C . ARG A 1 85 ? 4.869 3.450 -11.528 1.00 85.31 85 ARG A C 1
ATOM 667 O O . ARG A 1 85 ? 4.376 2.461 -12.060 1.00 85.31 85 ARG A O 1
ATOM 674 N N . ILE A 1 86 ? 4.978 3.580 -10.210 1.00 89.94 86 ILE A N 1
ATOM 675 C CA . ILE A 1 86 ? 4.493 2.578 -9.261 1.00 89.94 86 ILE A CA 1
ATOM 676 C C . ILE A 1 86 ? 3.599 3.286 -8.256 1.00 89.94 86 ILE A C 1
ATOM 678 O O . ILE A 1 86 ? 4.041 4.187 -7.551 1.00 89.94 86 ILE A O 1
ATOM 682 N N . THR A 1 87 ? 2.336 2.883 -8.179 1.00 92.31 87 THR A N 1
ATOM 683 C CA . THR A 1 87 ? 1.385 3.383 -7.183 1.00 92.31 87 THR A CA 1
ATOM 684 C C . THR A 1 87 ? 1.018 2.248 -6.245 1.00 92.31 87 THR A C 1
ATOM 686 O O . THR A 1 87 ? 0.606 1.183 -6.681 1.00 92.31 87 THR A O 1
ATOM 689 N N . GLN A 1 88 ? 1.186 2.459 -4.949 1.00 94.00 88 GLN A N 1
ATOM 690 C CA . GLN A 1 88 ? 0.871 1.504 -3.897 1.00 94.00 88 GLN A CA 1
ATOM 691 C C . GLN A 1 88 ? -0.114 2.147 -2.941 1.00 94.00 88 GLN A C 1
ATOM 693 O O . GLN A 1 88 ? 0.105 3.256 -2.462 1.00 94.00 88 GLN A O 1
ATOM 698 N N . ARG A 1 89 ? -1.187 1.438 -2.635 1.00 94.56 89 ARG A N 1
ATOM 699 C CA . ARG A 1 89 ? -2.179 1.838 -1.655 1.00 94.56 89 ARG A CA 1
ATOM 700 C C . ARG A 1 89 ? -2.377 0.692 -0.688 1.00 94.56 89 ARG A C 1
ATOM 702 O O . ARG A 1 89 ? -2.836 -0.374 -1.074 1.00 94.56 89 ARG A O 1
ATOM 709 N N . PHE A 1 90 ? -2.066 0.941 0.568 1.00 95.19 90 PHE A N 1
ATOM 710 C CA . PHE A 1 90 ? -2.389 0.059 1.670 1.00 95.19 90 PHE A CA 1
ATOM 711 C C . PHE A 1 90 ? -3.464 0.719 2.523 1.00 95.19 90 PHE A C 1
ATOM 713 O O . PHE A 1 90 ? -3.364 1.902 2.841 1.00 95.19 90 PHE A O 1
ATOM 720 N N . SER A 1 91 ? -4.489 -0.027 2.902 1.00 94.25 91 SER A N 1
ATOM 721 C CA . SER A 1 91 ? -5.506 0.401 3.846 1.00 94.25 91 SER A CA 1
ATOM 722 C C . SER A 1 91 ? -5.709 -0.695 4.879 1.00 94.25 91 SER A C 1
ATOM 724 O O . SER A 1 91 ? -5.789 -1.867 4.531 1.00 94.25 91 SER A O 1
ATOM 726 N N . ALA A 1 92 ? -5.785 -0.311 6.145 1.00 93.62 92 ALA A N 1
ATOM 727 C CA . ALA A 1 92 ? -6.168 -1.190 7.233 1.00 93.62 92 ALA A CA 1
ATOM 728 C C . ALA A 1 92 ? -7.325 -0.542 7.992 1.00 93.62 92 ALA A C 1
ATOM 730 O O . ALA A 1 92 ? -7.257 0.633 8.358 1.00 93.62 92 ALA A O 1
ATOM 731 N N . GLY A 1 93 ? -8.395 -1.297 8.198 1.00 93.19 93 GLY A N 1
ATOM 732 C CA . GLY A 1 93 ? -9.539 -0.908 9.009 1.00 93.19 93 GLY A CA 1
ATOM 733 C C . GLY A 1 93 ? -9.555 -1.715 10.296 1.00 93.19 93 GLY A C 1
ATOM 734 O O . GLY A 1 93 ? -9.377 -2.930 10.259 1.00 93.19 93 GLY A O 1
ATOM 735 N N . TYR A 1 94 ? -9.780 -1.042 11.419 1.00 92.00 94 TYR A N 1
ATOM 736 C CA . TYR A 1 94 ? -10.038 -1.658 12.711 1.00 92.00 94 TYR A CA 1
ATOM 737 C C . TYR A 1 94 ? -11.296 -1.047 13.335 1.00 92.00 94 TYR A C 1
ATOM 739 O O . TYR A 1 94 ? -11.299 0.118 13.719 1.00 92.00 94 TYR A O 1
ATOM 747 N N . ASN A 1 95 ? -12.367 -1.827 13.426 1.00 90.19 95 ASN A N 1
ATOM 748 C CA . ASN A 1 95 ? -13.641 -1.451 14.031 1.00 90.19 95 ASN A CA 1
ATOM 749 C C . ASN A 1 95 ? -14.009 -2.444 15.146 1.00 90.19 95 ASN A C 1
ATOM 751 O O . ASN A 1 95 ? -14.771 -3.388 14.911 1.00 90.19 95 ASN A O 1
ATOM 755 N N . PRO A 1 96 ? -13.417 -2.309 16.343 1.00 85.31 96 PRO A N 1
ATOM 756 C CA . PRO A 1 96 ? -13.763 -3.143 17.481 1.00 85.31 96 PRO A CA 1
ATOM 757 C C . PRO A 1 96 ? -15.203 -2.904 17.949 1.00 85.31 96 PRO A C 1
ATOM 759 O O . PRO A 1 96 ? -15.529 -1.853 18.494 1.00 85.31 96 PRO A O 1
ATOM 762 N N . LYS A 1 97 ? -16.044 -3.936 17.853 1.00 83.50 97 LYS A N 1
ATOM 763 C CA . LYS A 1 97 ? -17.374 -3.974 18.484 1.00 83.50 97 LYS A CA 1
ATOM 764 C C . LYS A 1 97 ? -17.289 -4.459 19.939 1.00 83.50 97 LYS A C 1
ATOM 766 O O . LYS A 1 97 ? -17.888 -5.471 20.286 1.00 83.50 97 LYS A O 1
ATOM 771 N N . LEU A 1 98 ? -16.481 -3.795 20.770 1.00 81.12 98 LEU A N 1
ATOM 772 C CA . LEU A 1 98 ? -16.285 -4.213 22.170 1.00 81.12 98 LEU A CA 1
ATOM 773 C C . LEU A 1 98 ? -17.502 -3.902 23.047 1.00 81.12 98 LEU A C 1
ATOM 775 O O . LEU A 1 98 ? -17.839 -4.690 23.923 1.00 81.12 98 LEU A O 1
ATOM 779 N N . PHE A 1 99 ? -18.173 -2.778 22.793 1.00 82.69 99 PHE A N 1
ATOM 780 C CA . PHE A 1 99 ? -19.355 -2.361 23.538 1.00 82.69 99 PHE A CA 1
ATOM 781 C C . PHE A 1 99 ? -20.468 -1.961 22.574 1.00 82.69 99 PHE A C 1
ATOM 783 O O . PHE A 1 99 ? -20.223 -1.299 21.569 1.00 82.69 99 PHE A O 1
ATOM 790 N N . SER A 1 100 ? -21.712 -2.315 22.893 1.00 82.50 100 SER A N 1
ATOM 791 C CA . SER A 1 100 ? -22.886 -1.911 22.105 1.00 82.50 100 SER A CA 1
ATOM 792 C C . SER A 1 100 ? -23.108 -0.392 22.108 1.00 82.50 100 SER A C 1
ATOM 794 O O . SER A 1 100 ? -23.681 0.153 21.162 1.00 82.50 100 SER A O 1
ATOM 796 N N . TRP A 1 101 ? -22.621 0.290 23.151 1.00 79.88 101 TRP A N 1
ATOM 797 C CA . TRP A 1 101 ? -22.739 1.734 23.348 1.00 79.88 101 TRP A CA 1
ATOM 798 C C . TRP A 1 101 ? -21.567 2.556 22.792 1.00 79.88 101 TRP A C 1
ATOM 800 O O . TRP A 1 101 ? -21.677 3.782 22.737 1.00 79.88 101 TRP A O 1
ATOM 810 N N . LEU A 1 102 ? -20.474 1.914 22.362 1.00 82.88 102 LEU A N 1
ATOM 811 C CA . LEU A 1 102 ? -19.295 2.580 21.806 1.00 82.88 102 LEU A CA 1
ATOM 812 C C . LEU A 1 102 ? -18.879 1.919 20.496 1.00 82.88 102 LEU A C 1
ATOM 814 O O . LEU A 1 102 ? -18.300 0.833 20.497 1.00 82.88 102 LEU A O 1
ATOM 818 N N . GLY A 1 103 ? -19.110 2.607 19.383 1.00 85.31 103 GLY A N 1
ATOM 819 C CA . GLY A 1 103 ? -18.455 2.276 18.128 1.00 85.31 103 GLY A CA 1
ATOM 820 C C . GLY A 1 103 ? -17.133 3.023 18.049 1.00 85.31 103 GLY A C 1
ATOM 821 O O . GLY A 1 103 ? -17.111 4.248 18.082 1.00 85.31 103 GLY A O 1
ATOM 822 N N . ALA A 1 104 ? -16.017 2.305 17.968 1.00 86.88 104 ALA A N 1
ATOM 823 C CA . ALA A 1 104 ? -14.712 2.897 17.702 1.00 86.88 104 ALA A CA 1
ATOM 824 C C . ALA A 1 104 ? -14.234 2.407 16.340 1.00 86.88 104 ALA A C 1
ATOM 826 O O . ALA A 1 104 ? -14.186 1.212 16.081 1.00 86.88 104 ALA A O 1
ATOM 827 N N . ASN A 1 105 ? -13.873 3.336 15.467 1.00 89.69 105 ASN A N 1
ATOM 828 C CA . ASN A 1 105 ? -13.448 3.064 14.107 1.00 89.69 105 ASN A CA 1
ATOM 829 C C . ASN A 1 105 ? -12.083 3.703 13.888 1.00 89.69 105 ASN A C 1
ATOM 831 O O . ASN A 1 105 ? -11.931 4.924 13.938 1.00 89.69 105 ASN A O 1
ATOM 835 N N . TYR A 1 106 ? -11.092 2.875 13.603 1.00 92.44 106 TYR A N 1
ATOM 836 C CA . TYR A 1 106 ? -9.766 3.291 13.198 1.00 92.44 106 TYR A CA 1
ATOM 837 C C . TYR A 1 106 ? -9.524 2.880 11.752 1.00 92.44 106 TYR A C 1
ATOM 839 O O . TYR A 1 106 ? -9.773 1.742 11.358 1.00 92.44 106 TYR A O 1
ATOM 847 N N . ARG A 1 107 ? -9.006 3.803 10.950 1.00 93.50 107 ARG A N 1
ATOM 848 C CA . ARG A 1 107 ? -8.570 3.518 9.590 1.00 93.50 107 ARG A CA 1
ATOM 849 C C . ARG A 1 107 ? -7.184 4.090 9.376 1.00 93.50 107 ARG A C 1
ATOM 851 O O . ARG A 1 107 ? -6.927 5.269 9.608 1.00 93.50 107 ARG A O 1
ATOM 858 N N . TYR A 1 108 ? -6.311 3.230 8.890 1.00 94.38 108 TYR A N 1
ATOM 859 C CA . TYR A 1 108 ? -4.986 3.562 8.415 1.00 94.38 108 TYR A CA 1
ATOM 860 C C . TYR A 1 108 ? -4.980 3.459 6.895 1.00 94.38 108 TYR A C 1
ATOM 862 O O . TYR A 1 108 ? -5.509 2.502 6.329 1.00 94.38 108 TYR A O 1
ATOM 870 N N . THR A 1 109 ? -4.420 4.449 6.213 1.00 94.56 109 THR A N 1
ATOM 871 C CA . THR A 1 109 ? -4.211 4.392 4.765 1.00 94.56 109 THR A CA 1
ATOM 872 C C . THR A 1 109 ? -2.836 4.949 4.438 1.00 94.56 109 THR A C 1
ATOM 874 O O . THR A 1 109 ? -2.518 6.064 4.829 1.00 94.56 109 THR A O 1
ATOM 877 N N . ALA A 1 110 ? -2.032 4.196 3.700 1.00 94.50 110 ALA A N 1
ATOM 878 C CA . ALA A 1 110 ? -0.752 4.635 3.173 1.00 94.50 110 ALA A CA 1
ATOM 879 C C . ALA A 1 110 ? -0.806 4.589 1.646 1.00 94.50 110 ALA A C 1
ATOM 881 O O . ALA A 1 110 ? -1.147 3.565 1.056 1.00 94.50 110 ALA A O 1
ATOM 882 N N . ASN A 1 111 ? -0.484 5.705 1.007 1.00 94.44 111 ASN A N 1
ATOM 883 C CA . ASN A 1 111 ? -0.424 5.847 -0.438 1.00 94.44 111 ASN A CA 1
ATOM 884 C C . ASN A 1 111 ? 1.004 6.217 -0.821 1.00 94.44 111 ASN A C 1
ATOM 886 O O . ASN A 1 111 ? 1.466 7.308 -0.501 1.00 94.44 111 ASN A O 1
ATOM 890 N N . PHE A 1 112 ? 1.697 5.320 -1.504 1.00 94.81 112 PHE A N 1
ATOM 891 C CA . PHE A 1 112 ? 3.029 5.556 -2.034 1.00 94.81 112 PHE A CA 1
ATOM 892 C C . PHE A 1 112 ? 2.966 5.677 -3.554 1.00 94.81 112 PHE A C 1
ATOM 894 O O . PHE A 1 112 ? 2.336 4.861 -4.222 1.00 94.81 112 PHE A O 1
ATOM 901 N N . ILE A 1 113 ? 3.617 6.694 -4.104 1.00 92.12 113 ILE A N 1
ATOM 902 C CA . ILE A 1 113 ? 3.717 6.923 -5.542 1.00 92.12 113 ILE A CA 1
ATOM 903 C C . ILE A 1 113 ? 5.185 7.137 -5.875 1.00 92.12 113 ILE A C 1
ATOM 905 O O . ILE A 1 113 ? 5.815 8.050 -5.352 1.00 92.12 113 ILE A O 1
ATOM 909 N N . TYR A 1 114 ? 5.704 6.311 -6.767 1.00 91.06 114 TYR A N 1
ATOM 910 C CA . TYR A 1 114 ? 6.998 6.469 -7.410 1.00 91.06 114 TYR A CA 1
ATOM 911 C C . TYR A 1 114 ? 6.776 6.854 -8.872 1.00 91.06 114 TYR A C 1
ATOM 913 O O . TYR A 1 114 ? 5.912 6.267 -9.531 1.00 91.06 114 TYR A O 1
ATOM 921 N N . SER A 1 115 ? 7.557 7.808 -9.372 1.00 87.88 115 SER A N 1
ATOM 922 C CA . SER A 1 115 ? 7.579 8.212 -10.779 1.00 87.88 115 SER A CA 1
ATOM 923 C C . SER A 1 115 ? 9.026 8.338 -11.250 1.00 87.88 115 SER A C 1
ATOM 925 O O . SER A 1 115 ? 9.861 8.940 -10.577 1.00 87.88 115 SER A O 1
ATOM 927 N N . LEU A 1 116 ? 9.325 7.757 -12.404 1.00 83.81 116 LEU A N 1
ATOM 928 C CA . LEU A 1 116 ? 10.543 7.985 -13.167 1.00 83.81 116 LEU A CA 1
ATOM 929 C C . LEU A 1 116 ? 10.161 8.912 -14.322 1.00 83.81 116 LEU A C 1
ATOM 931 O O . LEU A 1 116 ? 9.638 8.471 -15.344 1.00 83.81 116 LEU A O 1
ATOM 935 N N . ASP A 1 117 ? 10.388 10.207 -14.124 1.00 76.31 117 ASP A N 1
ATOM 936 C CA . ASP A 1 117 ? 9.870 11.255 -15.006 1.00 76.31 117 ASP A CA 1
ATOM 937 C C . ASP A 1 117 ? 10.710 11.391 -16.284 1.00 76.31 117 ASP A C 1
ATOM 939 O O . ASP A 1 117 ? 10.185 11.697 -17.354 1.00 76.31 117 ASP A O 1
ATOM 943 N N . ASN A 1 118 ? 12.017 11.116 -16.199 1.00 69.00 118 ASN A N 1
ATOM 944 C CA . ASN A 1 118 ? 12.883 11.048 -17.371 1.00 69.00 118 ASN A CA 1
ATOM 945 C C . ASN A 1 118 ? 13.935 9.931 -17.222 1.00 69.00 118 ASN A C 1
ATOM 947 O O . ASN A 1 118 ? 14.868 10.086 -16.427 1.00 69.00 118 ASN A O 1
ATOM 951 N N . PRO A 1 119 ? 13.830 8.832 -17.998 1.00 68.12 119 PRO A N 1
ATOM 952 C CA . PRO A 1 119 ? 14.786 7.726 -17.956 1.00 68.12 119 PRO A CA 1
ATOM 953 C C . PRO A 1 119 ? 16.204 8.121 -18.385 1.00 68.12 119 PRO A C 1
ATOM 955 O O . PRO A 1 119 ? 17.162 7.566 -17.862 1.00 68.12 119 PRO A O 1
ATOM 958 N N . GLN A 1 120 ? 16.355 9.093 -19.295 1.00 65.56 120 GLN A N 1
ATOM 959 C CA . GLN A 1 120 ? 17.657 9.464 -19.875 1.00 65.56 120 GLN A CA 1
ATOM 960 C C . GLN A 1 120 ? 18.571 10.181 -18.875 1.00 65.56 120 GLN A C 1
ATOM 962 O O . GLN A 1 120 ? 19.783 10.008 -18.904 1.00 65.56 120 GLN A O 1
ATOM 967 N N . ILE A 1 121 ? 17.984 10.966 -17.969 1.00 72.38 121 ILE A N 1
ATOM 968 C CA . ILE A 1 121 ? 18.701 11.657 -16.881 1.00 72.38 121 ILE A CA 1
ATOM 969 C C . ILE A 1 121 ? 18.436 11.012 -15.516 1.00 72.38 121 ILE A C 1
ATOM 971 O O . ILE A 1 121 ? 18.814 11.559 -14.484 1.00 72.38 121 ILE A O 1
ATOM 975 N N . ASN A 1 122 ? 17.750 9.865 -15.511 1.00 74.75 122 ASN A N 1
ATOM 976 C CA . ASN A 1 122 ? 17.379 9.112 -14.321 1.00 74.75 122 ASN A CA 1
ATOM 977 C C . ASN A 1 122 ? 16.669 9.953 -13.235 1.00 74.75 122 ASN A C 1
ATOM 979 O O . ASN A 1 122 ? 16.901 9.766 -12.039 1.00 74.75 122 ASN A O 1
ATOM 983 N N . SER A 1 123 ? 15.811 10.893 -13.648 1.00 78.19 123 SER A N 1
ATOM 984 C CA . SER A 1 123 ? 15.067 11.751 -12.720 1.00 78.19 123 SER A CA 1
ATOM 985 C C . SER A 1 123 ? 13.930 10.965 -12.077 1.00 78.19 123 SER A C 1
ATOM 987 O O . SER A 1 123 ? 13.030 10.485 -12.771 1.00 78.19 123 SER A O 1
ATOM 989 N N . ARG A 1 124 ? 13.989 10.821 -10.753 1.00 85.62 124 ARG A N 1
ATOM 990 C CA . ARG A 1 124 ? 13.066 10.005 -9.960 1.00 85.62 124 ARG A CA 1
ATOM 991 C C . ARG A 1 124 ? 12.413 10.856 -8.889 1.00 85.62 124 ARG A C 1
ATOM 993 O O . ARG A 1 124 ? 13.091 11.599 -8.182 1.00 85.62 124 ARG A O 1
ATOM 1000 N N . SER A 1 125 ? 11.115 10.675 -8.715 1.00 87.56 125 SER A N 1
ATOM 1001 C CA . SER A 1 125 ? 10.355 11.244 -7.614 1.00 87.56 125 SER A CA 1
ATOM 1002 C C . SER A 1 125 ? 9.631 10.142 -6.846 1.00 87.56 125 SER A C 1
ATOM 1004 O O . SER A 1 125 ? 9.287 9.077 -7.364 1.00 87.56 125 SER A O 1
ATOM 1006 N N . SER A 1 126 ? 9.472 10.354 -5.546 1.00 89.12 126 SER A N 1
ATOM 1007 C CA . SER A 1 126 ? 8.770 9.434 -4.658 1.00 89.12 126 SER A CA 1
ATOM 1008 C C . SER A 1 126 ? 8.008 10.233 -3.624 1.00 89.12 126 SER A C 1
ATOM 1010 O O . SER A 1 126 ? 8.562 11.137 -3.005 1.00 89.12 126 SER A O 1
ATOM 1012 N N . ASN A 1 127 ? 6.743 9.892 -3.436 1.00 92.50 127 ASN A N 1
ATOM 1013 C CA . ASN A 1 127 ? 5.879 10.522 -2.459 1.00 92.50 127 ASN A CA 1
ATOM 1014 C C . ASN A 1 127 ? 5.170 9.452 -1.633 1.00 92.50 127 ASN A C 1
ATOM 1016 O O . ASN A 1 127 ? 4.612 8.504 -2.185 1.00 92.50 127 ASN A O 1
ATOM 1020 N N . LEU A 1 128 ? 5.167 9.629 -0.314 1.00 93.69 128 LEU A N 1
ATOM 1021 C CA . LEU A 1 128 ? 4.420 8.798 0.619 1.00 93.69 128 LEU A CA 1
ATOM 1022 C C . LEU A 1 128 ? 3.435 9.684 1.375 1.00 93.69 128 LEU A C 1
ATOM 1024 O O . LEU A 1 128 ? 3.823 10.610 2.080 1.00 93.69 128 LEU A O 1
ATOM 1028 N N . THR A 1 129 ? 2.155 9.367 1.259 1.00 94.81 129 THR A N 1
ATOM 1029 C CA . THR A 1 129 ? 1.082 10.027 1.992 1.00 94.81 129 THR A CA 1
ATOM 1030 C C . THR A 1 129 ? 0.440 9.023 2.930 1.00 94.81 129 THR A C 1
ATOM 1032 O O . THR A 1 129 ? -0.141 8.031 2.489 1.00 94.81 129 THR A O 1
ATOM 1035 N N . VAL A 1 130 ? 0.554 9.282 4.228 1.00 95.12 130 VAL A N 1
ATOM 1036 C CA . VAL A 1 130 ? -0.018 8.442 5.279 1.00 95.12 130 VAL A CA 1
ATOM 1037 C C . VAL A 1 130 ? -1.152 9.198 5.951 1.00 95.12 130 VAL A C 1
ATOM 1039 O O . VAL A 1 130 ? -0.993 10.344 6.364 1.00 95.12 130 VAL A O 1
ATOM 1042 N N . ASN A 1 131 ? -2.293 8.536 6.082 1.00 93.69 131 ASN A N 1
ATOM 1043 C CA . ASN A 1 131 ? -3.481 9.060 6.726 1.00 93.69 131 ASN A CA 1
ATOM 1044 C C . ASN A 1 131 ? -3.924 8.117 7.840 1.00 93.69 131 ASN A C 1
ATOM 1046 O O . ASN A 1 131 ? -4.058 6.905 7.650 1.00 93.69 131 ASN A O 1
ATOM 1050 N N . HIS A 1 132 ? -4.214 8.722 8.983 1.00 94.50 132 HIS A N 1
ATOM 1051 C CA . HIS A 1 132 ? -4.820 8.078 10.133 1.00 94.50 132 HIS A CA 1
ATOM 1052 C C . HIS A 1 132 ? -6.160 8.760 10.379 1.00 94.50 132 HIS A C 1
ATOM 1054 O O . HIS A 1 132 ? -6.221 9.985 10.461 1.00 94.50 132 HIS A O 1
ATOM 1060 N N . SER A 1 133 ? -7.231 7.984 10.498 1.00 91.81 133 SER A N 1
ATOM 1061 C CA . SER A 1 133 ? -8.523 8.500 10.935 1.00 91.81 133 SER A CA 1
ATOM 1062 C C . SER A 1 133 ? -9.045 7.651 12.077 1.00 91.81 133 SER A C 1
ATOM 1064 O O . SER A 1 133 ? -9.190 6.436 11.940 1.00 91.81 133 SER A O 1
ATOM 1066 N N . VAL A 1 134 ? -9.343 8.309 13.189 1.00 90.38 134 VAL A N 1
ATOM 1067 C CA . VAL A 1 134 ? -10.040 7.729 14.332 1.00 90.38 134 VAL A CA 1
ATOM 1068 C C . VAL A 1 134 ? -11.401 8.405 14.385 1.00 90.38 134 VAL A C 1
ATOM 1070 O O . VAL A 1 134 ? -11.489 9.628 14.319 1.00 90.38 134 VAL A O 1
ATOM 1073 N N . SER A 1 135 ? -12.460 7.620 14.487 1.00 88.38 135 SER A N 1
ATOM 1074 C CA . SER A 1 135 ? -13.817 8.116 14.693 1.00 88.38 135 SER A CA 1
ATOM 1075 C C . SER A 1 135 ? -14.502 7.254 15.736 1.00 88.38 135 SER A C 1
ATOM 1077 O O . SER A 1 135 ? -14.238 6.056 15.824 1.00 88.38 135 SER A O 1
ATOM 1079 N N . GLY A 1 136 ? -15.338 7.875 16.557 1.00 87.94 136 GLY A N 1
ATOM 1080 C CA . GLY A 1 136 ? -16.086 7.190 17.595 1.00 87.94 136 GLY A CA 1
ATOM 1081 C C . GLY A 1 136 ? -17.532 7.652 17.598 1.00 87.94 136 GLY A C 1
ATOM 1082 O O . GLY A 1 136 ? -17.790 8.847 17.456 1.00 87.94 136 GLY A O 1
ATOM 1083 N N . ASP A 1 137 ? -18.458 6.717 17.762 1.00 87.81 137 ASP A N 1
ATOM 1084 C CA . ASP A 1 137 ? -19.867 6.986 18.006 1.00 87.81 137 ASP A CA 1
ATOM 1085 C C . ASP A 1 137 ? -20.262 6.489 19.395 1.00 87.81 137 ASP A C 1
ATOM 1087 O O . ASP A 1 137 ? -19.894 5.392 19.818 1.00 87.81 137 ASP A O 1
ATOM 1091 N N . PHE A 1 138 ? -20.996 7.331 20.121 1.00 87.81 138 PHE A N 1
ATOM 1092 C CA . PHE A 1 138 ? -21.445 7.042 21.475 1.00 87.81 138 PHE A CA 1
ATOM 1093 C C . PHE A 1 138 ? -22.966 6.992 21.516 1.00 87.81 138 PHE A C 1
ATOM 1095 O O . PHE A 1 138 ? -23.644 7.972 21.196 1.00 87.81 138 PHE A O 1
ATOM 1102 N N . LYS A 1 139 ? -23.514 5.849 21.925 1.00 87.62 139 LYS A N 1
ATOM 1103 C CA . LYS A 1 139 ? -24.958 5.607 21.971 1.00 87.62 139 LYS A CA 1
ATOM 1104 C C . LYS A 1 139 ? -25.435 5.618 23.415 1.00 87.62 139 LYS A C 1
ATOM 1106 O O . LYS A 1 139 ? -25.446 4.597 24.097 1.00 87.62 139 LYS A O 1
ATOM 1111 N N . LEU A 1 140 ? -25.854 6.800 23.865 1.00 82.44 140 LEU A N 1
ATOM 1112 C CA . LEU A 1 140 ? -26.246 7.048 25.255 1.00 82.44 140 LEU A CA 1
ATOM 1113 C C . LEU A 1 140 ? -27.463 6.214 25.696 1.00 82.44 140 LEU A C 1
ATOM 1115 O O . LEU A 1 140 ? -27.496 5.733 26.823 1.00 82.44 140 LEU A O 1
ATOM 1119 N N . ALA A 1 141 ? -28.429 5.992 24.797 1.00 83.06 141 ALA A N 1
ATOM 1120 C CA . ALA A 1 141 ? -29.599 5.151 25.067 1.00 83.06 141 ALA A CA 1
ATOM 1121 C C . ALA A 1 141 ? -29.197 3.700 25.384 1.00 83.06 141 ALA A C 1
ATOM 1123 O O . ALA A 1 141 ? -29.591 3.149 26.406 1.00 83.06 141 ALA A O 1
ATOM 1124 N N . THR A 1 142 ? -28.323 3.123 24.557 1.00 80.12 142 THR A N 1
ATOM 1125 C CA . THR A 1 142 ? -27.829 1.750 24.720 1.00 80.12 142 THR A CA 1
ATOM 1126 C C . THR A 1 142 ? -26.929 1.599 25.951 1.00 80.12 142 THR A C 1
ATOM 1128 O O . THR A 1 142 ? -26.911 0.541 26.574 1.00 80.12 142 THR A O 1
ATOM 1131 N N . LEU A 1 143 ? -26.206 2.657 26.344 1.00 79.56 143 LEU A N 1
ATOM 1132 C CA . LEU A 1 143 ? -25.452 2.672 27.600 1.00 79.56 143 LEU A CA 1
ATOM 1133 C C . LEU A 1 143 ? -26.385 2.559 28.809 1.00 79.56 143 LEU A C 1
ATOM 1135 O O . LEU A 1 143 ? -26.151 1.727 29.682 1.00 79.56 143 LEU A O 1
ATOM 1139 N N . LEU A 1 144 ? -27.430 3.390 28.861 1.00 82.44 144 LEU A N 1
ATOM 1140 C CA . LEU A 1 144 ? -28.379 3.387 29.974 1.00 82.44 144 LEU A CA 1
ATOM 1141 C C . LEU A 1 144 ? -29.098 2.043 30.083 1.00 82.44 144 LEU A C 1
ATOM 1143 O O . LEU A 1 144 ? -29.205 1.520 31.186 1.00 82.44 144 LEU A O 1
ATOM 1147 N N . GLU A 1 145 ? -29.499 1.448 28.958 1.00 81.44 145 GLU A N 1
ATOM 1148 C CA . GLU A 1 145 ? -30.063 0.094 28.928 1.00 81.44 145 GLU A CA 1
ATOM 1149 C C . GLU A 1 145 ? -29.081 -0.950 29.474 1.00 81.44 145 GLU A C 1
ATOM 1151 O O . GLU A 1 145 ? -29.469 -1.734 30.334 1.00 81.44 145 GLU A O 1
ATOM 1156 N N . SER A 1 146 ? -27.802 -0.903 29.076 1.00 76.56 146 SER A N 1
ATOM 1157 C CA . SER A 1 146 ? -26.779 -1.843 29.567 1.00 76.56 146 SER A CA 1
ATOM 1158 C C . SER A 1 146 ? -26.469 -1.731 31.068 1.00 76.56 146 SER A C 1
ATOM 1160 O O . SER A 1 146 ? -25.897 -2.652 31.642 1.00 76.56 146 SER A O 1
ATOM 1162 N N . ILE A 1 147 ? -26.817 -0.604 31.701 1.00 78.12 147 ILE A N 1
ATOM 1163 C CA . ILE A 1 147 ? -26.607 -0.359 33.137 1.00 78.12 147 ILE A CA 1
ATOM 1164 C C . ILE A 1 147 ? -27.885 -0.642 33.941 1.00 78.12 147 ILE A C 1
ATOM 1166 O O . ILE A 1 147 ? -27.796 -1.152 35.056 1.00 78.12 147 ILE A O 1
ATOM 1170 N N . TYR A 1 148 ? -29.064 -0.298 33.406 1.00 78.12 148 TYR A N 1
ATOM 1171 C CA . TYR A 1 148 ? -30.344 -0.430 34.114 1.00 78.12 148 TYR A CA 1
ATOM 1172 C C . TYR A 1 148 ? -31.002 -1.807 33.970 1.00 78.12 148 TYR A C 1
ATOM 1174 O O . TYR A 1 148 ? -31.728 -2.204 34.876 1.00 78.12 148 TYR A O 1
ATOM 1182 N N . ASN A 1 149 ? -30.749 -2.528 32.877 1.00 65.19 149 ASN A N 1
ATOM 1183 C CA . ASN A 1 149 ? -31.200 -3.904 32.668 1.00 65.19 149 ASN A CA 1
ATOM 1184 C C . ASN A 1 149 ? -30.008 -4.742 32.169 1.00 65.19 149 ASN A C 1
ATOM 1186 O O . ASN A 1 149 ? -29.862 -4.892 30.953 1.00 65.19 149 ASN A O 1
ATOM 1190 N N . PRO A 1 150 ? -29.130 -5.222 33.071 1.00 56.72 150 PRO A N 1
ATOM 1191 C CA . PRO A 1 150 ? -28.049 -6.127 32.688 1.00 56.72 150 PRO A CA 1
ATOM 1192 C C . PRO A 1 150 ? -28.572 -7.437 32.083 1.00 56.72 150 PRO A C 1
ATOM 1194 O O . PRO A 1 150 ? -29.634 -7.927 32.536 1.00 56.72 150 PRO A O 1
#

Radius of gyration: 31.01 Å; chains: 1; bounding box: 71×32×100 Å

Secondary structure (DSSP, 8-state):
--SHHHHHHHHHHHHHT----PPP----EEEEEEEEEEEESSSSEEEEEEEEEEEEE---TTS---HHHHHHHHHHT----EEEEEEEEEEEEE----BTTEEEEEEEEEEEEEEEEETTTTEEEEEEEEEEEEEEEE-HHHHHHHHH--

Sequence (150 aa):
DNEDVRQSRVEADLQAAGVGEAPVPNINVRNTRKFSMGYKFTESISFDYNRDYQSDARLDSTSDARAKDVLESIIREGDFGTDTRITQRFSAGYNPKLFSWLGANYRYTANFIYSLDNPQINSRSSNLTVNHSVSGDFKLATLLESIYNP

Foldseek 3Di:
DPVVVVVVVVVVVVVVVCPPPPPQPFPWDKDKDKDWDWDDPDPFKIKIKIKIWIATAGDPSDDPDDPVNVVVCCVPVVPRHHTFKMKIKMKMWGFDPPDPFKTKIKMKIKIKMKGQPDPVVRDIDIDIDIDIDIDMGGHPVSVCCVVVPD